Protein AF-A0A9N8ESD2-F1 (afdb_monomer_lite)

Secondary structure (DSSP, 8-state):
-------PPPEEE----TT--HHHHHHHHHHHS-HHHHTTSEEE-PPPPP-EEE-TTS-EEE-

Radius of g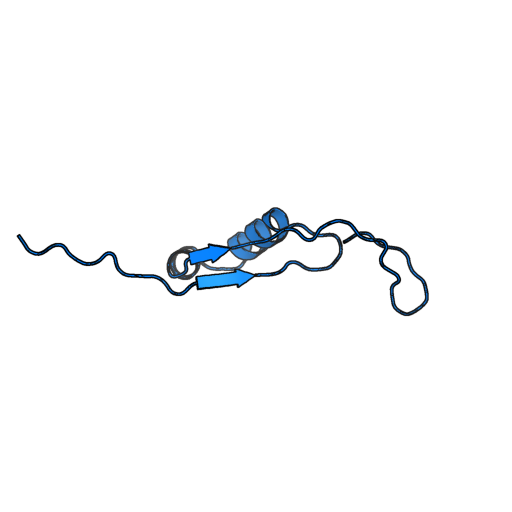yration: 17.02 Å; chains: 1; bounding box: 25×28×59 Å

InterPro domains:
  IPR003140 Phospholipase/carboxylesterase/thioesterase [PF02230] (3-60)
  IPR029058 Alpha/Beta hydrolase fold [G3DSA:3.40.50.1820] (1-63)

Sequence (63 aa):
MSSSAASKKPLIIFCHGSGDTGAGAQAWIESLVPPQVYRQWDWIFPTAQPIPYKLNGGMVTSV

Structure (mmCIF, N/CA/C/O backbone):
data_AF-A0A9N8ESD2-F1
#
_entry.id   AF-A0A9N8ESD2-F1
#
loop_
_atom_site.group_PDB
_atom_site.id
_atom_site.type_symbol
_atom_site.label_atom_id
_atom_site.label_alt_id
_atom_site.label_comp_id
_atom_site.label_asym_id
_atom_site.label_entity_id
_atom_site.label_seq_id
_atom_site.pdbx_PDB_ins_code
_atom_site.Cartn_x
_atom_site.Cartn_y
_atom_site.Cartn_z
_atom_site.occupancy
_atom_site.B_iso_or_equiv
_atom_site.auth_seq_id
_atom_site.auth_comp_id
_atom_site.auth_asym_id
_atom_site.auth_atom_id
_atom_site.pdbx_PDB_model_num
ATOM 1 N N . MET A 1 1 ? -14.102 -18.762 34.955 1.00 45.28 1 MET A N 1
ATOM 2 C CA . MET A 1 1 ? -13.302 -17.697 34.313 1.00 45.28 1 MET A CA 1
ATOM 3 C C . MET A 1 1 ? -13.614 -17.719 32.825 1.00 45.28 1 MET A C 1
ATOM 5 O O . MET A 1 1 ? -13.213 -18.658 32.154 1.00 45.28 1 MET A O 1
ATOM 9 N N . SER A 1 2 ? -14.427 -16.779 32.336 1.00 48.97 2 SER A N 1
ATOM 10 C CA . SER A 1 2 ? -14.791 -16.718 30.914 1.00 48.97 2 SER A CA 1
ATOM 11 C C . SER A 1 2 ? -13.635 -16.095 30.136 1.00 48.97 2 SER A C 1
ATOM 13 O O . SER A 1 2 ? -13.315 -14.930 30.355 1.00 48.97 2 SER A O 1
ATOM 15 N N . SER A 1 3 ? -12.992 -16.868 29.262 1.00 57.31 3 SER A N 1
ATOM 16 C CA . SER A 1 3 ? -12.046 -16.341 28.276 1.00 57.31 3 SER A CA 1
ATOM 17 C C . SER A 1 3 ? -12.825 -15.424 27.333 1.00 57.31 3 SER A C 1
ATOM 19 O O . SER A 1 3 ? -13.717 -15.890 26.624 1.00 57.31 3 SER A O 1
ATOM 21 N N . SER A 1 4 ? -12.567 -14.112 27.359 1.00 57.44 4 SER A N 1
ATOM 22 C CA . SER A 1 4 ? -13.109 -13.236 26.322 1.00 57.44 4 SER A CA 1
ATOM 23 C C . SER A 1 4 ? -12.398 -13.599 25.024 1.00 57.44 4 SER A C 1
ATOM 25 O O . SER A 1 4 ? -11.185 -13.409 24.919 1.00 57.44 4 SER A O 1
ATOM 27 N N . ALA A 1 5 ? -13.130 -14.134 24.047 1.00 62.22 5 ALA A N 1
ATOM 28 C CA . ALA A 1 5 ? -12.611 -14.273 22.696 1.00 62.22 5 ALA A CA 1
ATOM 29 C C . ALA A 1 5 ? -12.063 -12.904 22.266 1.00 62.22 5 ALA A C 1
ATOM 31 O O . ALA A 1 5 ? -12.794 -11.914 22.311 1.00 62.22 5 ALA A O 1
ATOM 32 N N . ALA A 1 6 ? -10.771 -12.830 21.934 1.00 66.25 6 ALA A N 1
ATOM 33 C CA . ALA A 1 6 ? -10.172 -11.598 21.442 1.00 66.25 6 ALA A CA 1
ATOM 34 C C . ALA A 1 6 ? -11.035 -11.078 20.283 1.00 66.25 6 ALA A C 1
ATOM 36 O O . ALA A 1 6 ? -11.325 -11.828 19.348 1.00 66.25 6 ALA A O 1
ATOM 37 N N . SER A 1 7 ? -11.501 -9.831 20.390 1.00 75.56 7 SER A N 1
ATOM 38 C CA . SER A 1 7 ? -12.316 -9.196 19.355 1.00 75.56 7 SER A CA 1
ATOM 39 C C . SER A 1 7 ? -11.550 -9.248 18.034 1.00 75.56 7 SER A C 1
ATOM 41 O O . SER A 1 7 ? -10.503 -8.613 17.902 1.00 75.56 7 SER A O 1
ATOM 43 N N . LYS A 1 8 ? -12.024 -10.062 17.084 1.00 85.38 8 LYS A N 1
ATOM 44 C CA . LYS A 1 8 ? -11.410 -10.178 15.759 1.00 85.38 8 LYS A CA 1
ATOM 45 C C . LYS A 1 8 ? -11.715 -8.904 14.983 1.00 85.38 8 LYS A C 1
ATOM 47 O O . LYS A 1 8 ? -12.886 -8.592 14.764 1.00 85.38 8 LYS A O 1
ATOM 52 N N . LYS A 1 9 ? -10.676 -8.179 14.575 1.00 94.12 9 LYS A N 1
ATOM 53 C CA . LYS A 1 9 ? -10.826 -7.021 13.694 1.00 94.12 9 LYS A CA 1
ATOM 54 C C . LYS A 1 9 ? -11.041 -7.497 12.255 1.00 94.12 9 LYS A C 1
ATOM 56 O O . LYS A 1 9 ? -10.545 -8.564 11.886 1.00 94.12 9 LYS A O 1
ATOM 61 N N . PRO A 1 10 ? -11.781 -6.747 11.427 1.00 96.06 10 PRO A N 1
ATOM 62 C CA . PRO A 1 10 ? -11.820 -7.023 10.001 1.00 96.06 10 PRO A CA 1
ATOM 63 C C . PRO A 1 10 ? -10.438 -6.774 9.380 1.00 96.06 10 PRO A C 1
ATOM 65 O O . PRO A 1 10 ? -9.733 -5.842 9.771 1.00 96.06 10 PRO A O 1
ATOM 68 N N . LEU A 1 11 ? -10.069 -7.610 8.409 1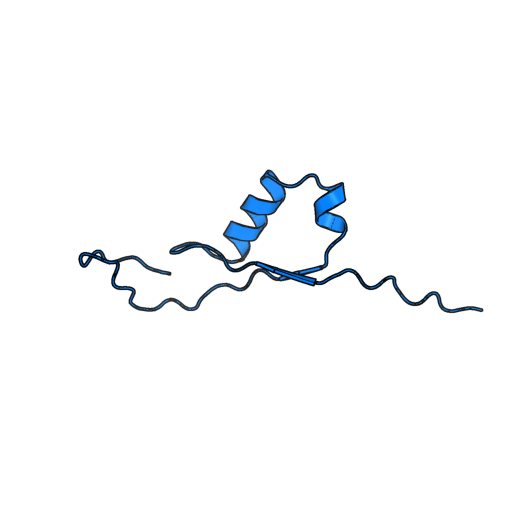.00 97.19 11 LEU A N 1
ATOM 69 C CA . LEU A 1 11 ? -8.791 -7.529 7.705 1.00 97.19 11 LEU A CA 1
ATOM 70 C C . LEU A 1 11 ? -8.919 -6.670 6.442 1.00 97.19 11 LEU A C 1
ATOM 72 O O . LEU A 1 11 ? -9.826 -6.885 5.636 1.00 97.19 11 LEU A O 1
ATOM 76 N N . ILE A 1 12 ? -7.962 -5.768 6.236 1.00 97.81 12 ILE A N 1
ATOM 77 C CA . ILE A 1 12 ? -7.757 -5.027 4.991 1.00 97.81 12 ILE A CA 1
ATOM 78 C C . ILE A 1 12 ? -6.412 -5.438 4.389 1.00 97.81 12 ILE A C 1
ATOM 80 O O . ILE A 1 12 ? -5.372 -5.371 5.043 1.00 97.81 12 ILE A O 1
ATOM 84 N N . ILE A 1 13 ? -6.434 -5.827 3.116 1.00 98.44 13 ILE A N 1
ATOM 85 C CA . ILE A 1 13 ? -5.229 -6.018 2.305 1.00 98.44 13 ILE A CA 1
ATOM 86 C C . ILE A 1 13 ? -5.173 -4.855 1.316 1.00 98.44 13 ILE A C 1
ATOM 88 O O . ILE A 1 13 ? -6.057 -4.731 0.468 1.00 98.44 13 ILE A O 1
ATOM 92 N N . PHE A 1 14 ? -4.164 -3.994 1.441 1.00 98.06 14 PHE A N 1
ATOM 93 C CA . PHE A 1 14 ? -4.018 -2.793 0.619 1.00 98.06 14 PHE A CA 1
ATOM 94 C C . PHE A 1 14 ? -2.815 -2.929 -0.318 1.00 98.06 14 PHE A C 1
ATOM 96 O O . PHE A 1 14 ? -1.667 -2.903 0.122 1.00 98.06 14 PHE A O 1
ATOM 103 N N . CYS A 1 15 ? -3.074 -3.066 -1.618 1.00 97.81 15 CYS A N 1
ATOM 104 C CA . CYS A 1 15 ? -2.032 -3.162 -2.640 1.00 97.81 15 CYS A CA 1
ATOM 105 C C . CYS A 1 15 ? -1.600 -1.761 -3.101 1.00 97.81 15 CYS A C 1
ATOM 107 O O . CYS A 1 15 ? -2.444 -0.948 -3.475 1.00 97.81 15 CYS A O 1
ATOM 109 N N . HIS A 1 16 ? -0.294 -1.489 -3.080 1.00 96.31 16 HIS A N 1
ATOM 110 C CA . HIS A 1 16 ? 0.272 -0.190 -3.452 1.00 96.31 16 HIS A CA 1
ATOM 111 C C . HIS A 1 16 ? 0.192 0.102 -4.964 1.00 96.31 16 HIS A C 1
ATOM 113 O O . HIS A 1 16 ? -0.069 -0.785 -5.781 1.00 96.31 16 HIS A O 1
ATOM 119 N N . GLY A 1 17 ? 0.421 1.367 -5.337 1.00 91.06 17 GLY A N 1
ATOM 120 C CA . GLY A 1 17 ? 0.494 1.811 -6.734 1.00 91.06 17 GLY A CA 1
ATOM 121 C C . GLY A 1 17 ? 1.816 1.445 -7.422 1.00 91.06 17 GLY A C 1
ATOM 122 O O . GLY A 1 17 ? 2.744 0.945 -6.793 1.00 91.06 17 GLY A O 1
ATOM 123 N N . SER A 1 18 ? 1.925 1.701 -8.729 1.00 89.75 18 SER A N 1
ATOM 124 C CA . SER A 1 18 ? 3.145 1.415 -9.501 1.00 89.75 18 SER A CA 1
ATOM 125 C C . SER A 1 18 ? 4.366 2.173 -8.969 1.00 89.75 18 SER A C 1
ATOM 127 O O . SER A 1 18 ? 4.296 3.396 -8.836 1.00 89.75 18 SER A O 1
ATOM 129 N N . GLY A 1 19 ? 5.482 1.473 -8.755 1.00 86.38 19 GLY A N 1
ATOM 130 C CA . GLY A 1 19 ? 6.754 2.058 -8.320 1.00 86.38 19 GLY A CA 1
ATOM 131 C C . GLY A 1 19 ? 6.830 2.371 -6.824 1.00 86.38 19 GLY A C 1
ATOM 132 O O . GLY A 1 19 ? 7.773 3.031 -6.394 1.00 86.38 19 GLY A O 1
ATOM 133 N N . ASP A 1 20 ? 5.838 1.934 -6.047 1.00 95.31 20 ASP A N 1
ATOM 134 C CA . ASP A 1 20 ? 5.786 2.079 -4.591 1.00 95.31 20 ASP A CA 1
ATOM 135 C C . ASP A 1 20 ? 6.103 0.738 -3.895 1.00 95.31 20 ASP A C 1
ATOM 137 O O . ASP A 1 20 ? 6.467 -0.250 -4.526 1.00 95.31 20 ASP A O 1
ATOM 141 N N . THR A 1 21 ? 5.977 0.684 -2.573 1.00 9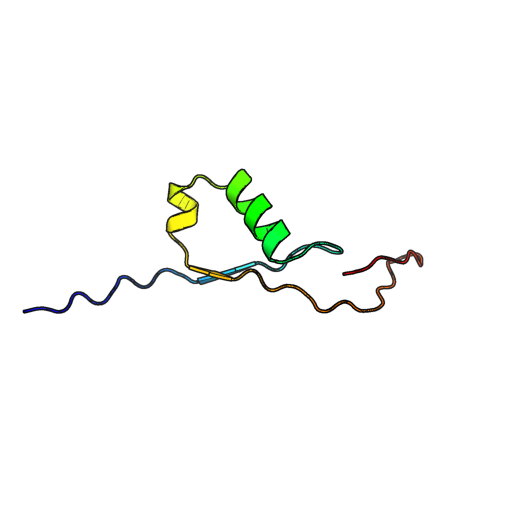6.75 21 THR A N 1
ATOM 142 C CA . THR A 1 21 ? 6.135 -0.524 -1.759 1.00 96.75 21 THR A CA 1
ATOM 143 C C . THR A 1 21 ? 4.990 -0.643 -0.758 1.00 96.75 21 THR A C 1
ATOM 145 O O . THR A 1 21 ? 4.284 0.327 -0.481 1.00 96.75 21 THR A O 1
ATOM 148 N N . GLY A 1 22 ? 4.831 -1.813 -0.136 1.00 97.81 22 GLY A N 1
ATOM 149 C CA . GLY A 1 22 ? 3.876 -1.982 0.961 1.00 97.81 22 GLY A CA 1
ATOM 150 C C . GLY A 1 22 ? 4.130 -1.006 2.118 1.00 97.81 22 GLY A C 1
ATOM 151 O O . GLY A 1 22 ? 3.201 -0.378 2.616 1.00 97.81 22 GLY A O 1
ATOM 152 N N . ALA A 1 23 ? 5.396 -0.803 2.496 1.00 98.25 23 ALA A N 1
ATOM 153 C CA . ALA A 1 23 ? 5.763 0.141 3.553 1.00 98.25 23 ALA A CA 1
ATOM 154 C C . ALA A 1 23 ? 5.473 1.606 3.173 1.00 98.25 23 ALA A C 1
ATOM 156 O O . ALA A 1 23 ? 5.030 2.381 4.021 1.00 98.25 23 ALA A O 1
ATOM 157 N N . GLY A 1 24 ? 5.688 1.980 1.906 1.00 98.00 24 GLY A N 1
ATOM 158 C CA . GLY A 1 24 ? 5.358 3.312 1.392 1.00 98.00 24 GLY A CA 1
ATOM 159 C C . GLY A 1 24 ? 3.857 3.591 1.453 1.00 98.00 24 GLY A C 1
ATOM 160 O O . GLY A 1 24 ? 3.435 4.590 2.043 1.00 98.00 24 GLY A O 1
ATOM 161 N N . ALA A 1 25 ? 3.046 2.649 0.970 1.00 98.12 25 ALA A N 1
ATOM 162 C CA . ALA A 1 25 ? 1.592 2.732 1.067 1.00 98.12 25 ALA A CA 1
ATOM 163 C C . ALA A 1 25 ? 1.098 2.760 2.522 1.00 98.12 25 ALA A C 1
ATOM 165 O O . ALA A 1 25 ? 0.194 3.533 2.838 1.00 98.12 25 ALA A O 1
ATOM 166 N N . GLN A 1 26 ? 1.704 1.976 3.421 1.00 98.38 26 GLN A N 1
ATOM 167 C CA . GLN A 1 26 ? 1.378 2.016 4.848 1.00 98.38 26 GLN A CA 1
ATOM 168 C C . GLN A 1 26 ? 1.613 3.413 5.434 1.00 98.38 26 GLN A C 1
ATOM 170 O O . GLN A 1 26 ? 0.704 3.981 6.038 1.00 98.38 26 GLN A O 1
ATOM 175 N N . ALA A 1 27 ? 2.802 3.985 5.230 1.00 98.38 27 ALA A N 1
ATOM 176 C CA . ALA A 1 27 ? 3.138 5.313 5.740 1.00 98.38 27 ALA A CA 1
ATOM 177 C C . ALA A 1 27 ? 2.209 6.396 5.167 1.00 98.38 27 ALA A C 1
ATOM 179 O O . ALA A 1 27 ? 1.766 7.296 5.885 1.00 98.38 27 ALA A O 1
ATOM 180 N N . TRP A 1 28 ? 1.864 6.288 3.882 1.00 98.12 28 TRP A N 1
ATOM 181 C CA . TRP A 1 28 ? 0.909 7.187 3.243 1.00 98.12 28 TRP A CA 1
ATOM 182 C C . TRP A 1 28 ? -0.487 7.086 3.874 1.00 98.12 28 TRP A C 1
ATOM 184 O O . TRP A 1 28 ? -1.065 8.112 4.236 1.00 98.12 28 TRP A O 1
ATOM 194 N N . ILE A 1 29 ? -1.004 5.874 4.096 1.00 97.94 29 ILE A N 1
ATOM 195 C CA . ILE A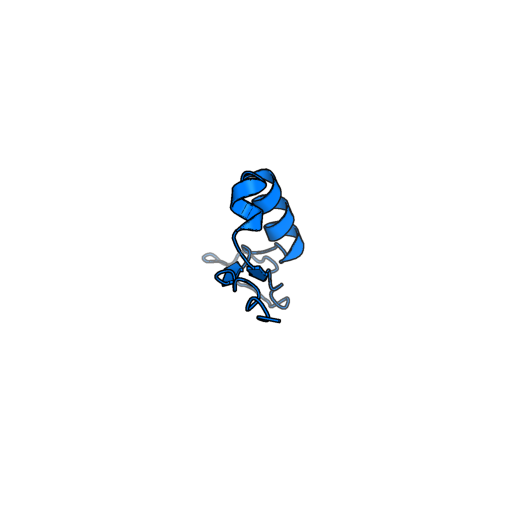 1 29 ? -2.295 5.658 4.767 1.00 97.94 29 ILE A CA 1
ATOM 196 C C . ILE A 1 29 ? -2.277 6.183 6.207 1.00 97.94 29 ILE A C 1
ATOM 198 O O . ILE A 1 29 ? -3.214 6.877 6.603 1.00 97.94 29 ILE A O 1
ATOM 202 N N . GLU A 1 30 ? -1.219 5.919 6.975 1.00 97.25 30 GLU A N 1
ATOM 203 C CA . GLU A 1 30 ? -1.065 6.426 8.347 1.00 97.25 30 GLU A CA 1
ATOM 204 C C . GLU A 1 30 ? -1.042 7.964 8.407 1.00 97.25 30 GLU A C 1
ATOM 206 O O . GLU A 1 30 ? -1.490 8.544 9.396 1.00 97.25 30 GLU A O 1
ATOM 211 N N . SER A 1 31 ? -0.590 8.636 7.339 1.00 97.88 31 SER A N 1
ATOM 212 C CA . SER A 1 31 ? -0.623 10.103 7.235 1.00 97.88 31 SER A CA 1
ATOM 213 C C . SER A 1 31 ? -2.012 10.687 6.935 1.00 97.88 31 SER A C 1
ATOM 215 O O . SER A 1 31 ? -2.263 11.852 7.243 1.00 97.88 31 SER A O 1
ATOM 217 N N . LEU A 1 32 ? -2.915 9.898 6.340 1.00 97.38 32 LEU A N 1
ATOM 218 C CA . LEU A 1 32 ? -4.241 10.344 5.894 1.00 97.38 32 LEU A CA 1
ATOM 219 C C . LEU A 1 32 ? -5.368 9.917 6.841 1.00 97.38 32 LEU A C 1
ATOM 221 O O . LEU A 1 32 ? -6.362 10.630 6.995 1.00 97.38 32 LEU A O 1
ATOM 225 N N . VAL A 1 33 ? -5.248 8.733 7.442 1.00 96.69 33 VAL A N 1
ATOM 226 C CA . VAL A 1 33 ? -6.310 8.111 8.234 1.00 96.69 33 VAL A CA 1
ATOM 227 C C . VAL A 1 33 ? -6.147 8.470 9.712 1.00 96.69 33 VAL A C 1
ATOM 229 O O . VAL A 1 33 ? -5.087 8.232 10.289 1.00 96.69 33 VAL A O 1
ATOM 232 N N . PRO A 1 34 ? -7.202 8.968 10.388 1.00 97.88 34 PRO A N 1
ATOM 233 C CA . PRO A 1 34 ? -7.129 9.240 11.817 1.00 97.88 34 PRO A CA 1
ATOM 234 C C . PRO A 1 34 ? -6.726 7.990 12.624 1.00 97.88 34 PRO A C 1
ATOM 236 O O . PRO A 1 34 ? -7.290 6.913 12.392 1.00 97.88 34 PRO A O 1
ATOM 239 N N . PRO A 1 35 ? -5.835 8.101 13.630 1.00 96.56 35 PRO A N 1
ATOM 240 C CA . PRO A 1 35 ? -5.297 6.938 14.344 1.00 96.56 35 PRO A CA 1
ATOM 241 C C . PRO A 1 35 ? -6.357 6.024 14.974 1.00 96.56 35 PRO A C 1
ATOM 243 O O . PRO A 1 35 ? -6.168 4.812 15.073 1.00 96.56 35 PRO A O 1
ATOM 246 N N . GLN A 1 36 ? -7.485 6.580 15.418 1.00 96.56 36 GLN A N 1
ATOM 247 C CA . GLN A 1 36 ? -8.601 5.805 15.962 1.00 96.56 36 GLN A CA 1
ATOM 248 C C . GLN A 1 36 ? -9.299 4.936 14.912 1.00 96.56 36 GLN A C 1
ATOM 250 O O . GLN A 1 36 ? -9.733 3.841 15.251 1.00 96.56 36 GLN A O 1
ATOM 255 N N . VAL A 1 37 ? -9.370 5.389 13.657 1.00 96.12 37 VAL A N 1
ATOM 256 C CA . VAL A 1 37 ? -9.936 4.612 12.545 1.00 96.12 37 VAL A CA 1
ATOM 257 C C . VAL A 1 37 ? -8.933 3.552 12.111 1.00 96.12 37 VAL A C 1
ATOM 259 O O . VAL A 1 37 ? -9.301 2.391 11.975 1.00 96.12 37 VAL A O 1
ATOM 262 N N . TYR A 1 38 ? -7.653 3.912 11.982 1.00 96.69 38 TYR A N 1
ATOM 263 C CA . TYR A 1 38 ? -6.599 2.977 11.578 1.00 96.69 38 TYR A CA 1
ATOM 264 C C . TYR A 1 38 ? -6.534 1.738 12.487 1.00 96.69 38 TYR A C 1
ATOM 266 O O . TYR A 1 38 ? -6.457 0.611 12.005 1.00 96.69 38 TYR A O 1
ATOM 274 N N . ARG A 1 39 ? -6.664 1.921 13.809 1.00 95.94 39 ARG A N 1
ATOM 275 C CA . ARG A 1 39 ? -6.604 0.828 14.799 1.00 95.94 39 ARG A CA 1
ATOM 276 C C . ARG A 1 39 ? -7.808 -0.121 14.792 1.00 95.94 39 ARG A C 1
ATOM 278 O O . ARG A 1 39 ? -7.739 -1.134 15.491 1.00 95.94 39 ARG A O 1
ATOM 285 N N . GLN A 1 40 ? -8.892 0.175 14.073 1.00 95.94 40 GLN A N 1
ATOM 286 C CA . GLN A 1 40 ? -10.081 -0.692 14.010 1.00 95.94 40 GLN A CA 1
ATOM 287 C C . GLN A 1 40 ? -9.890 -1.918 13.113 1.00 95.94 40 GLN A C 1
ATOM 289 O O . GLN A 1 40 ? -10.680 -2.857 13.200 1.00 95.94 40 GLN A O 1
ATOM 294 N N . TRP A 1 41 ? -8.833 -1.928 12.306 1.00 96.50 41 TRP A N 1
ATOM 295 C CA . TRP A 1 41 ? -8.583 -2.941 11.290 1.00 96.50 41 TRP A CA 1
ATOM 296 C C . TRP A 1 41 ? -7.285 -3.687 11.577 1.00 96.50 41 TRP A C 1
ATOM 298 O O . TRP A 1 41 ? -6.379 -3.152 12.227 1.00 96.50 41 TRP A O 1
ATOM 308 N N . ASP A 1 42 ? -7.204 -4.909 11.067 1.00 96.75 42 ASP A N 1
ATOM 309 C CA . ASP A 1 42 ? -5.927 -5.574 10.831 1.00 96.75 42 ASP A CA 1
ATOM 310 C C . ASP A 1 42 ? -5.494 -5.244 9.397 1.00 96.75 42 ASP A C 1
ATOM 312 O O . ASP A 1 42 ? -6.307 -5.312 8.474 1.00 96.75 42 ASP A O 1
ATOM 316 N N . TRP A 1 43 ? -4.234 -4.859 9.200 1.00 97.69 43 TRP A N 1
ATOM 317 C CA . TRP A 1 43 ? -3.730 -4.399 7.903 1.00 97.69 43 TRP A CA 1
ATOM 318 C C . TRP A 1 43 ? -2.635 -5.313 7.365 1.00 97.69 43 TRP A C 1
ATOM 320 O O . TRP A 1 43 ? -1.762 -5.759 8.110 1.00 97.69 43 TRP A O 1
ATOM 330 N N . ILE A 1 44 ? -2.646 -5.533 6.051 1.00 98.50 44 ILE A N 1
ATOM 331 C CA . ILE A 1 44 ? -1.538 -6.132 5.304 1.00 98.50 44 ILE A CA 1
ATOM 332 C C . ILE A 1 44 ? -1.223 -5.235 4.107 1.00 98.50 44 ILE A C 1
ATOM 334 O O . ILE A 1 44 ? -2.100 -4.939 3.295 1.00 98.50 44 ILE A O 1
ATOM 338 N N . PHE A 1 45 ? 0.050 -4.865 3.980 1.00 98.50 45 PHE A N 1
ATOM 339 C CA . PHE A 1 45 ? 0.582 -4.081 2.870 1.00 98.50 45 PHE A CA 1
ATOM 340 C C . PHE A 1 45 ? 1.646 -4.908 2.130 1.00 98.50 45 PHE A C 1
ATOM 342 O O . PHE A 1 45 ? 2.827 -4.843 2.478 1.00 98.50 45 PHE A O 1
ATOM 349 N N . PRO A 1 46 ? 1.261 -5.760 1.165 1.00 98.31 46 PRO A N 1
ATOM 350 C CA . PRO A 1 46 ? 2.227 -6.554 0.417 1.00 98.31 46 PRO A CA 1
ATOM 351 C C . PRO A 1 46 ? 3.022 -5.664 -0.546 1.00 98.31 46 PRO A C 1
ATOM 353 O O . PRO A 1 46 ? 2.465 -4.739 -1.129 1.00 98.31 46 PRO A O 1
ATOM 356 N N . THR A 1 47 ? 4.302 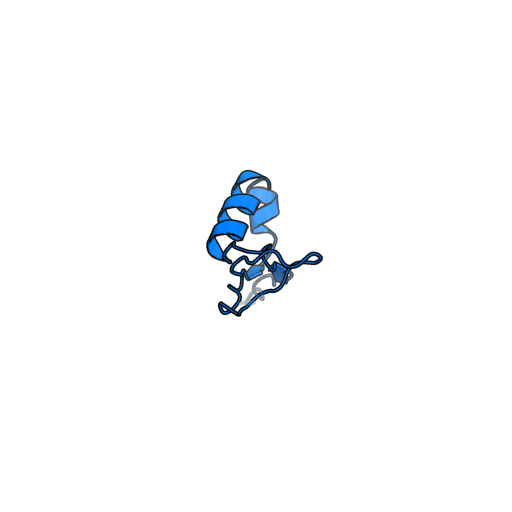-5.979 -0.755 1.00 97.19 47 THR A N 1
ATOM 357 C CA . THR A 1 47 ? 5.134 -5.357 -1.799 1.00 97.19 47 THR A CA 1
ATOM 358 C C . THR A 1 47 ? 5.155 -6.249 -3.036 1.00 97.19 47 THR A C 1
ATOM 360 O O . THR A 1 47 ? 5.469 -7.441 -2.937 1.00 97.19 47 THR A O 1
ATOM 363 N N . ALA A 1 48 ? 4.823 -5.684 -4.196 1.00 94.25 48 ALA A N 1
ATOM 364 C CA . ALA A 1 48 ? 4.910 -6.379 -5.473 1.00 94.25 48 ALA A CA 1
ATOM 365 C C . ALA A 1 48 ? 6.365 -6.762 -5.788 1.00 94.25 48 ALA A C 1
ATOM 367 O O . ALA A 1 48 ? 7.304 -6.039 -5.462 1.00 94.25 48 ALA A O 1
ATOM 368 N N . GLN A 1 49 ? 6.565 -7.912 -6.432 1.00 92.00 49 GLN A N 1
ATOM 369 C CA . GLN A 1 49 ? 7.886 -8.258 -6.955 1.00 92.00 49 GLN A CA 1
ATOM 370 C C . GLN A 1 49 ? 8.206 -7.362 -8.160 1.00 92.00 49 GLN A C 1
ATOM 372 O O . GLN A 1 49 ? 7.341 -7.237 -9.032 1.00 92.00 49 GLN A O 1
ATOM 377 N N . PRO A 1 50 ? 9.423 -6.796 -8.258 1.00 86.19 50 PRO A N 1
ATOM 378 C CA . PRO A 1 50 ? 9.843 -6.037 -9.429 1.00 86.19 50 PRO A CA 1
ATOM 379 C C . PRO A 1 50 ? 9.728 -6.873 -10.705 1.00 86.19 50 PRO A C 1
ATOM 381 O O . PRO A 1 50 ? 10.347 -7.931 -10.830 1.00 86.19 50 PRO A O 1
ATOM 384 N N . ILE A 1 51 ? 8.950 -6.388 -11.669 1.00 83.62 51 ILE A N 1
ATOM 385 C CA . ILE A 1 51 ? 8.818 -6.981 -13.002 1.00 83.62 51 ILE A CA 1
ATOM 386 C C . ILE A 1 51 ? 9.010 -5.905 -14.075 1.00 83.62 51 ILE A C 1
ATOM 388 O O . ILE A 1 51 ? 8.680 -4.740 -13.836 1.00 83.62 51 ILE A O 1
ATOM 392 N N . PRO A 1 52 ? 9.499 -6.266 -15.276 1.00 82.25 52 PRO A N 1
ATOM 393 C CA . PRO A 1 52 ? 9.451 -5.365 -16.417 1.00 82.25 52 PRO A CA 1
ATOM 394 C C . PRO A 1 52 ? 8.006 -4.939 -16.682 1.00 82.25 52 PRO A C 1
ATOM 396 O O . PRO A 1 52 ? 7.133 -5.780 -16.898 1.00 82.25 52 PRO A O 1
ATOM 399 N N . TYR A 1 53 ? 7.754 -3.633 -16.678 1.00 75.56 53 TYR A N 1
ATOM 400 C CA . TYR A 1 53 ? 6.416 -3.084 -16.838 1.00 75.56 53 TYR A CA 1
ATOM 401 C C . TYR A 1 53 ? 6.385 -2.116 -18.018 1.00 75.56 53 TYR A C 1
ATOM 403 O O . TYR A 1 53 ? 7.092 -1.106 -18.054 1.00 75.56 53 TYR A O 1
ATOM 411 N N . LYS A 1 54 ? 5.577 -2.466 -19.023 1.00 78.31 54 LYS A N 1
ATOM 412 C CA . LYS A 1 54 ? 5.351 -1.642 -20.209 1.00 78.31 54 LYS A CA 1
ATOM 413 C C . LYS A 1 54 ? 4.089 -0.821 -19.984 1.00 78.31 54 LYS A C 1
ATOM 415 O O . LYS A 1 54 ? 2.985 -1.359 -20.042 1.00 78.31 54 LYS A O 1
ATOM 420 N N . LEU A 1 55 ? 4.255 0.475 -19.751 1.00 72.56 55 LEU A N 1
ATOM 421 C CA . LEU A 1 55 ? 3.131 1.400 -19.674 1.00 72.56 55 LEU A CA 1
ATOM 422 C C . LEU A 1 55 ? 2.429 1.490 -21.034 1.00 72.56 55 LEU A C 1
ATOM 424 O O . LEU A 1 55 ? 3.045 1.292 -22.090 1.00 72.56 55 LEU A O 1
ATOM 428 N N . ASN A 1 56 ? 1.142 1.837 -21.021 1.00 66.69 56 ASN A N 1
ATOM 429 C CA . ASN A 1 56 ? 0.443 2.217 -22.245 1.00 66.69 56 ASN A CA 1
ATOM 430 C C . ASN A 1 56 ? 1.229 3.357 -22.929 1.00 66.69 56 ASN A C 1
ATOM 432 O O . ASN A 1 56 ? 1.536 4.359 -22.289 1.00 66.69 56 ASN A O 1
ATOM 436 N N . GLY A 1 57 ? 1.628 3.176 -24.192 1.00 65.44 57 GLY A N 1
ATOM 437 C CA . GLY A 1 57 ? 2.520 4.109 -24.902 1.00 65.44 57 GLY A CA 1
ATOM 438 C C . GLY A 1 57 ? 4.030 3.824 -24.804 1.00 65.44 57 GLY A C 1
ATOM 439 O O . GLY A 1 57 ? 4.816 4.578 -25.363 1.00 65.44 57 GLY A O 1
ATOM 440 N N . GLY A 1 58 ? 4.460 2.732 -24.158 1.00 57.66 58 GLY A N 1
ATOM 441 C CA . GLY A 1 58 ? 5.852 2.259 -24.209 1.00 57.66 58 GLY A CA 1
ATOM 442 C C . GLY A 1 58 ? 6.807 2.859 -23.175 1.00 57.66 58 GLY A C 1
ATOM 443 O O . GLY A 1 58 ? 8.006 2.603 -23.258 1.00 57.66 58 GLY A O 1
ATOM 444 N N . MET A 1 59 ? 6.307 3.613 -22.191 1.00 57.56 59 MET A N 1
ATOM 445 C CA . MET A 1 59 ? 7.151 4.081 -21.090 1.00 57.56 59 MET A CA 1
ATOM 446 C C . MET A 1 59 ? 7.540 2.918 -20.164 1.00 57.56 59 MET A C 1
ATOM 448 O O . MET A 1 59 ? 6.723 2.047 -19.856 1.00 57.56 59 MET A O 1
ATOM 452 N N . VAL A 1 60 ? 8.799 2.909 -19.732 1.00 56.09 60 VAL A N 1
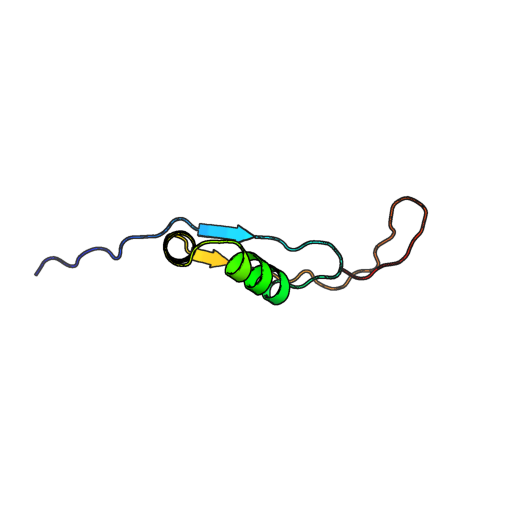ATOM 453 C CA . VAL A 1 60 ? 9.336 1.942 -18.767 1.00 56.09 60 VAL A CA 1
ATOM 454 C C . VAL A 1 60 ? 9.215 2.544 -17.370 1.00 56.09 60 VAL A C 1
ATOM 456 O O . VAL A 1 60 ? 9.660 3.666 -17.146 1.00 56.09 60 VAL A O 1
ATOM 459 N N . THR A 1 61 ? 8.642 1.798 -16.430 1.00 56.72 61 THR A N 1
ATOM 460 C CA . THR A 1 61 ? 8.757 2.072 -14.989 1.00 56.72 61 THR A CA 1
ATOM 461 C C . THR A 1 61 ? 8.965 0.754 -14.249 1.00 56.72 61 THR A C 1
ATOM 463 O O . THR A 1 61 ? 8.697 -0.315 -14.801 1.00 56.72 61 THR A O 1
ATOM 466 N N . SER A 1 62 ? 9.471 0.811 -13.023 1.00 54.41 62 SER A N 1
ATOM 467 C CA . SER A 1 62 ? 9.448 -0.324 -12.100 1.00 54.41 62 SER A CA 1
ATOM 468 C C . SER A 1 62 ? 8.089 -0.395 -11.399 1.00 54.41 62 SER A C 1
ATOM 470 O O . SER A 1 62 ? 7.457 0.644 -11.178 1.00 54.41 62 SER A O 1
ATOM 472 N N . VAL A 1 63 ? 7.643 -1.611 -11.069 1.00 54.16 63 VAL A N 1
ATOM 473 C CA . VAL A 1 63 ? 6.764 -1.812 -9.907 1.00 54.16 63 VAL A CA 1
ATOM 474 C C . VAL A 1 63 ? 7.597 -1.828 -8.642 1.00 54.16 63 VAL A C 1
ATOM 476 O O . VAL A 1 63 ? 8.761 -2.292 -8.718 1.00 54.16 63 VAL A O 1
#

Foldseek 3Di:
DDDDDPPAAAEDEDEDDFPAALVRVVVVCVVPDDPVVVVRYHYHRHGDDWDFDQDDVGDTGTD

pLDDT: mean 85.72, std 16.43, range [45.28, 98.5]

Organism: NCBI:txid568900